Protein AF-A0A416D4P0-F1 (afdb_monomer_lite)

Structure (mmCIF, N/CA/C/O backbone):
data_AF-A0A416D4P0-F1
#
_entry.id   AF-A0A416D4P0-F1
#
loop_
_atom_site.group_PDB
_atom_site.id
_atom_site.type_symbol
_atom_site.label_atom_id
_atom_site.label_alt_id
_atom_site.label_comp_id
_atom_site.label_asym_id
_atom_site.label_entity_id
_atom_site.label_seq_id
_atom_site.pdbx_PDB_ins_code
_atom_site.Cartn_x
_atom_site.Cartn_y
_atom_site.Cartn_z
_atom_site.occupancy
_atom_site.B_iso_or_equiv
_atom_site.auth_seq_id
_atom_site.auth_comp_id
_atom_site.auth_asym_id
_atom_site.auth_atom_id
_atom_site.pdbx_PDB_model_num
ATOM 1 N N . MET A 1 1 ? -14.500 21.303 23.345 1.00 60.44 1 MET A N 1
ATOM 2 C CA . MET A 1 1 ? -14.881 19.980 22.808 1.00 60.44 1 MET A CA 1
ATOM 3 C C . MET A 1 1 ? -15.653 19.268 23.904 1.00 60.44 1 MET A C 1
ATOM 5 O O . MET A 1 1 ? -15.184 19.285 25.032 1.00 60.44 1 MET A O 1
ATOM 9 N N . TYR A 1 2 ? -16.861 18.778 23.630 1.00 71.19 2 TYR A N 1
ATOM 10 C CA . TYR A 1 2 ? -17.649 18.052 24.631 1.00 71.19 2 TYR A CA 1
ATOM 11 C C . TYR A 1 2 ? -17.055 16.644 24.774 1.00 71.19 2 TYR A C 1
ATOM 13 O O . TYR A 1 2 ? -17.067 15.887 23.807 1.00 71.19 2 TYR A O 1
ATOM 21 N N . SER A 1 3 ? -16.481 16.339 25.937 1.00 77.19 3 SER A N 1
ATOM 22 C CA . SER A 1 3 ? -15.936 15.025 26.300 1.00 77.19 3 SER A CA 1
ATOM 23 C C . SER A 1 3 ? -16.435 14.669 27.693 1.00 77.19 3 SER A C 1
ATOM 25 O O . SER A 1 3 ? -16.667 15.554 28.518 1.00 77.19 3 SER A O 1
ATOM 27 N N . THR A 1 4 ? -16.638 13.384 27.938 1.00 85.75 4 THR A N 1
ATOM 28 C CA . THR A 1 4 ? -17.064 12.841 29.230 1.00 85.75 4 THR A CA 1
ATOM 29 C C . THR A 1 4 ? -16.126 11.698 29.596 1.00 85.75 4 THR A C 1
ATOM 31 O O . THR A 1 4 ? -15.565 11.060 28.705 1.00 85.75 4 THR A O 1
ATOM 34 N N . GLU A 1 5 ? -15.981 11.397 30.887 1.00 87.12 5 GLU A N 1
ATOM 35 C CA . GLU A 1 5 ? -15.110 10.301 31.341 1.00 87.12 5 GLU A CA 1
ATOM 36 C C . GLU A 1 5 ? -15.488 8.959 30.697 1.00 87.12 5 GLU A C 1
ATOM 38 O O . GLU A 1 5 ? -14.621 8.169 30.329 1.00 87.12 5 GLU A O 1
ATOM 43 N N . LEU A 1 6 ? -16.787 8.716 30.490 1.00 87.69 6 LEU A N 1
ATOM 44 C CA . LEU A 1 6 ? -17.272 7.471 29.899 1.00 87.69 6 LEU A CA 1
ATOM 45 C C . LEU A 1 6 ? -16.900 7.343 28.411 1.00 87.69 6 LEU A C 1
ATOM 47 O O . LEU A 1 6 ? -16.600 6.244 27.944 1.00 87.69 6 LEU A O 1
ATOM 51 N N . MET A 1 7 ? -16.880 8.457 27.670 1.00 88.62 7 MET A N 1
ATOM 52 C CA . MET A 1 7 ? -16.414 8.482 26.280 1.00 88.62 7 MET A CA 1
ATOM 53 C C . MET A 1 7 ? -14.943 8.083 26.182 1.00 88.62 7 MET A C 1
ATOM 55 O O . MET A 1 7 ? -14.600 7.268 25.333 1.00 88.62 7 MET A O 1
ATOM 59 N N . GLU A 1 8 ? -14.095 8.627 27.054 1.00 87.31 8 GLU A N 1
ATOM 60 C CA . GLU A 1 8 ? -12.650 8.367 27.048 1.00 87.31 8 GLU A CA 1
ATOM 61 C C . GLU A 1 8 ? -12.318 6.926 27.455 1.00 87.31 8 GLU A C 1
ATOM 63 O O . GLU A 1 8 ? -11.357 6.348 26.955 1.00 87.31 8 GLU A O 1
ATOM 68 N N . GLN A 1 9 ? -13.143 6.318 28.310 1.00 89.88 9 GLN A N 1
ATOM 69 C CA . GLN A 1 9 ? -12.974 4.925 28.725 1.00 89.88 9 GLN A CA 1
ATOM 70 C C . GLN A 1 9 ? -13.421 3.910 27.662 1.00 89.88 9 GLN A C 1
ATOM 72 O O . GLN A 1 9 ? -12.803 2.854 27.536 1.00 89.88 9 GLN A O 1
ATOM 77 N N . ILE A 1 10 ? -14.505 4.187 26.925 1.00 91.69 10 ILE A N 1
ATOM 78 C CA . ILE A 1 10 ? -15.120 3.212 26.004 1.00 91.69 10 ILE A CA 1
ATOM 79 C C . ILE A 1 10 ? -14.627 3.385 24.560 1.00 91.69 10 ILE A C 1
ATOM 81 O O . ILE A 1 10 ? -14.439 2.392 23.855 1.00 91.69 10 ILE A O 1
ATOM 85 N N . LEU A 1 11 ? -14.435 4.624 24.096 1.00 89.69 11 LEU A N 1
ATOM 86 C CA . LEU A 1 11 ? -14.109 4.908 22.697 1.00 89.69 11 LEU A CA 1
ATOM 87 C C . LEU A 1 11 ? -12.600 4.836 22.449 1.00 89.69 11 LEU A C 1
ATOM 89 O O . LEU A 1 11 ? -11.890 5.841 22.504 1.00 89.69 11 LEU A O 1
ATOM 93 N N . THR A 1 12 ? -12.111 3.645 22.122 1.00 91.50 12 THR A N 1
ATOM 94 C CA . THR A 1 12 ? -10.706 3.416 21.752 1.00 91.50 12 THR A CA 1
ATOM 95 C C . THR A 1 12 ? -10.464 3.462 20.242 1.00 91.50 12 THR A C 1
ATOM 97 O O . THR A 1 12 ? -9.338 3.698 19.817 1.00 91.50 12 THR A O 1
ATOM 100 N N . SER A 1 13 ? -11.506 3.262 19.427 1.00 91.12 13 SER A N 1
ATOM 101 C CA . SER A 1 13 ? -11.433 3.342 17.962 1.00 91.12 13 SER A CA 1
ATOM 102 C C . SER A 1 13 ? -11.350 4.795 17.480 1.00 91.12 13 SER A C 1
ATOM 104 O O . SER A 1 13 ? -12.109 5.649 17.947 1.00 91.12 13 SER A O 1
ATOM 106 N N . GLU A 1 14 ? -10.500 5.069 16.482 1.00 90.75 14 GLU A N 1
ATOM 107 C CA . GLU A 1 14 ? -10.399 6.398 15.861 1.00 90.75 14 GLU A CA 1
ATOM 108 C C . GLU A 1 14 ? -11.735 6.816 15.240 1.00 90.75 14 GLU A C 1
ATOM 110 O O . GLU A 1 14 ? -12.217 7.932 15.454 1.00 90.75 14 GLU A O 1
ATOM 115 N N . ILE A 1 15 ? -12.367 5.919 14.479 1.00 90.12 15 ILE A N 1
ATOM 116 C CA . ILE A 1 15 ? -13.670 6.196 13.872 1.00 90.12 15 ILE A CA 1
ATOM 117 C C . ILE A 1 15 ? -14.763 6.275 14.941 1.00 90.12 15 ILE A C 1
ATOM 119 O O . ILE A 1 15 ? -15.638 7.134 14.831 1.00 90.12 15 ILE A O 1
ATOM 123 N N . GLY A 1 16 ? -14.699 5.475 16.009 1.00 90.12 16 GLY A N 1
ATOM 124 C CA . GLY A 1 16 ? -15.610 5.592 17.156 1.00 90.12 16 GLY A CA 1
ATOM 125 C C . GLY A 1 16 ? -15.583 6.994 17.782 1.00 90.12 16 GLY A C 1
ATOM 126 O O . GLY A 1 16 ? -16.629 7.613 17.999 1.00 90.12 16 GLY A O 1
ATOM 127 N N . GLN A 1 17 ? -14.383 7.549 17.970 1.00 90.88 17 GLN A N 1
ATOM 128 C CA . GLN A 1 17 ? -14.177 8.919 18.450 1.00 90.88 17 GLN A CA 1
ATOM 129 C C . GLN A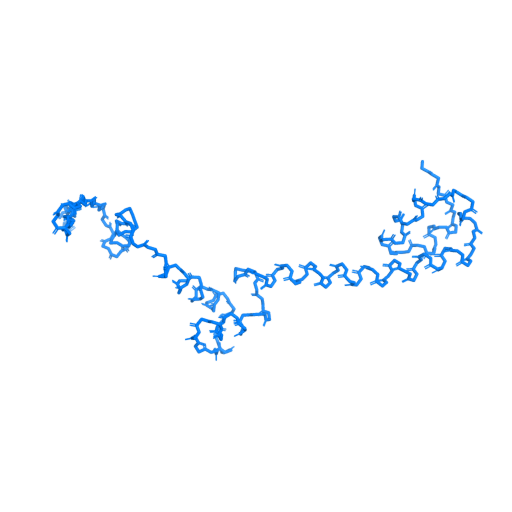 1 17 ? -14.642 9.989 17.448 1.00 90.88 17 GLN A C 1
ATOM 131 O O . GLN A 1 17 ? -15.081 11.068 17.849 1.00 90.88 17 GLN A O 1
ATOM 136 N N . GLN A 1 18 ? -14.592 9.719 16.143 1.00 90.50 18 GLN A N 1
ATOM 137 C CA . GLN A 1 18 ? -15.147 10.624 15.130 1.00 90.50 18 GLN A CA 1
ATOM 138 C C . GLN A 1 18 ? -16.679 10.579 15.083 1.00 90.50 18 GLN A C 1
ATOM 140 O O . GLN A 1 18 ? -17.317 11.611 14.870 1.00 90.50 18 GLN A O 1
ATOM 145 N N . ILE A 1 19 ? -17.285 9.405 15.290 1.00 89.75 19 ILE A N 1
ATOM 146 C CA . ILE A 1 19 ? -18.743 9.235 15.305 1.00 89.75 19 ILE A CA 1
ATOM 147 C C . ILE A 1 19 ? -19.353 10.056 16.442 1.00 89.75 19 ILE A C 1
ATOM 149 O O . ILE A 1 19 ? -20.300 10.807 16.202 1.00 89.75 19 ILE A O 1
ATOM 153 N N . ILE A 1 20 ? -18.787 9.985 17.654 1.00 89.25 20 ILE A N 1
ATOM 154 C CA . ILE A 1 20 ? -19.334 10.708 18.813 1.00 89.25 20 ILE A CA 1
ATOM 155 C C . ILE A 1 20 ? -19.305 12.237 18.631 1.00 89.25 20 ILE A C 1
ATOM 157 O O . ILE A 1 20 ? -20.194 12.929 19.116 1.00 89.25 20 ILE A O 1
ATOM 161 N N . GLN A 1 21 ? -18.345 12.768 17.866 1.00 87.75 21 GLN A N 1
ATOM 162 C CA . GLN A 1 21 ? -18.259 14.201 17.545 1.00 87.75 21 GLN A CA 1
ATOM 163 C C . GLN A 1 21 ? -19.330 14.666 16.548 1.00 87.75 21 GLN A C 1
ATOM 165 O O . GLN A 1 21 ? -19.597 15.861 16.442 1.00 87.75 21 GLN A O 1
ATOM 170 N N . ARG A 1 22 ? -19.922 13.738 15.787 1.00 88.00 22 ARG A N 1
ATOM 171 C CA . ARG A 1 22 ? -20.928 14.029 14.753 1.00 88.00 22 ARG A CA 1
ATOM 172 C C . ARG A 1 22 ? -22.363 13.836 15.233 1.00 88.00 22 ARG A C 1
ATOM 174 O O . ARG A 1 22 ? -23.289 14.280 14.559 1.00 88.00 22 ARG A O 1
ATOM 181 N N . VAL A 1 23 ? -22.562 13.169 16.367 1.00 87.00 23 VAL A N 1
ATOM 182 C CA . VAL A 1 23 ? -23.886 12.955 16.964 1.00 87.00 23 VAL A CA 1
ATOM 183 C C . VAL A 1 23 ? -24.173 13.992 18.047 1.00 87.00 23 VAL A C 1
ATOM 185 O O . VAL A 1 23 ? -23.281 14.655 18.566 1.00 87.00 23 VAL A O 1
ATOM 188 N N . THR A 1 24 ? -25.446 14.146 18.411 1.00 85.56 24 THR A N 1
ATOM 189 C CA . THR A 1 24 ? -25.852 15.066 19.480 1.00 85.56 24 THR A CA 1
ATOM 190 C C . THR A 1 24 ? -25.202 14.687 20.815 1.00 85.56 24 THR A C 1
ATOM 192 O O . THR A 1 24 ? -25.251 13.526 21.219 1.00 85.56 24 THR A O 1
ATOM 195 N N . ASN A 1 25 ? -24.717 15.679 21.565 1.00 83.75 25 ASN A N 1
ATOM 196 C CA . ASN A 1 25 ? -23.987 15.514 22.834 1.00 83.75 25 ASN A CA 1
ATOM 197 C C . ASN A 1 25 ? -24.712 14.704 23.936 1.00 83.75 25 ASN A C 1
ATOM 199 O O . ASN A 1 25 ? -24.101 14.338 24.9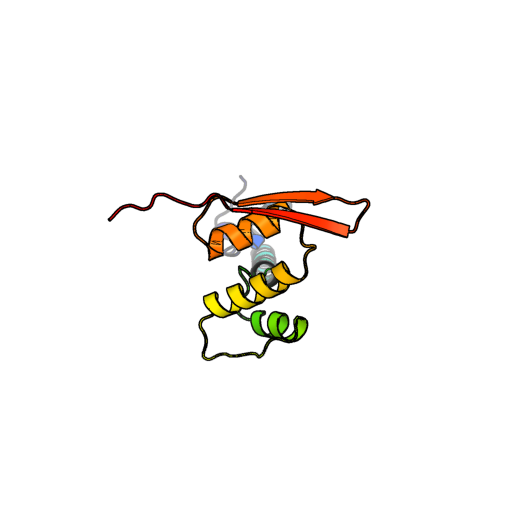32 1.00 83.75 25 ASN A O 1
ATOM 203 N N . LYS A 1 26 ? -25.997 14.357 23.778 1.00 85.31 26 LYS A N 1
ATOM 204 C CA . LYS A 1 26 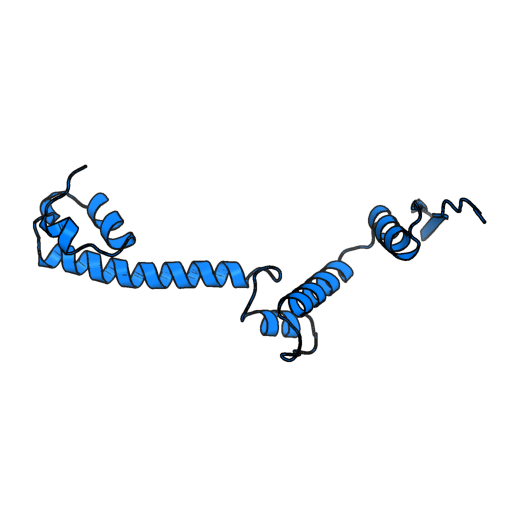? -26.756 13.534 24.739 1.00 85.31 26 LYS A CA 1
ATOM 205 C C . LYS A 1 26 ? -26.198 12.116 24.940 1.00 85.31 26 LYS A C 1
ATOM 207 O O . LYS A 1 26 ? -26.537 11.468 25.924 1.00 85.31 26 LYS A O 1
ATOM 212 N N . TYR A 1 27 ? -25.381 11.621 24.010 1.00 84.62 27 TYR A N 1
ATOM 213 C CA . TYR A 1 27 ? -24.836 10.262 24.064 1.00 84.62 27 TYR A CA 1
ATOM 214 C C . TYR A 1 27 ? -23.543 10.137 24.880 1.00 84.62 27 TYR A C 1
ATOM 216 O O . TYR A 1 27 ? -23.107 9.012 25.103 1.00 84.62 27 TYR A O 1
ATOM 224 N N . GLY A 1 28 ? -22.964 11.241 25.373 1.00 84.38 28 GLY A N 1
ATOM 225 C CA . GLY A 1 28 ? -21.697 11.204 26.116 1.00 84.38 28 GLY A CA 1
ATOM 226 C C . GLY A 1 28 ? -21.735 10.332 27.373 1.00 84.38 28 GLY A C 1
ATOM 227 O O . GLY A 1 28 ? -20.781 9.634 27.663 1.00 84.38 28 GLY A O 1
ATOM 228 N N . ASN A 1 29 ? -22.877 10.261 28.059 1.00 87.19 29 ASN A N 1
ATOM 229 C CA . ASN A 1 29 ? -23.045 9.406 29.243 1.00 87.19 29 ASN A CA 1
ATOM 230 C C . ASN A 1 29 ? -23.842 8.119 28.958 1.00 87.19 29 ASN A C 1
ATOM 232 O O . ASN A 1 29 ? -24.277 7.435 29.882 1.00 87.19 29 ASN A O 1
ATOM 236 N N . SER A 1 30 ? -24.091 7.784 27.687 1.00 90.56 30 SER A N 1
ATOM 237 C CA . SER A 1 30 ? -24.861 6.591 27.325 1.00 90.56 30 SER A CA 1
ATOM 238 C C . SER A 1 30 ? -23.941 5.385 27.167 1.00 90.56 30 SER A C 1
ATOM 240 O O . SER A 1 30 ? -23.336 5.209 26.116 1.00 90.56 30 SER A O 1
ATOM 242 N N . TYR A 1 31 ? -23.891 4.513 28.176 1.00 90.81 31 TYR A N 1
ATOM 243 C CA . TYR A 1 31 ? -23.074 3.293 28.134 1.00 90.81 31 TYR A CA 1
ATOM 244 C C . TYR A 1 31 ? -23.319 2.457 26.866 1.00 90.81 31 TYR A C 1
ATOM 246 O O . TYR A 1 31 ? -22.389 2.155 26.124 1.00 90.81 31 TYR A O 1
ATOM 254 N N . VAL A 1 32 ? -24.587 2.144 26.571 1.00 92.38 32 VAL A N 1
ATOM 255 C CA . VAL A 1 32 ? -24.962 1.337 25.396 1.00 92.38 32 VAL A CA 1
ATOM 256 C C . VAL A 1 32 ? -24.659 2.071 24.088 1.00 92.38 32 VAL A C 1
ATOM 258 O O . VAL A 1 32 ? -24.165 1.460 23.145 1.00 92.38 32 VAL A O 1
ATOM 261 N N . GLY A 1 33 ? -24.925 3.381 24.024 1.00 90.50 33 GLY A N 1
ATOM 262 C CA . GLY A 1 33 ? -24.665 4.179 22.825 1.00 90.50 33 GLY A CA 1
ATOM 263 C C . GLY A 1 33 ? -23.177 4.256 22.488 1.00 90.50 33 GLY A C 1
ATOM 264 O O . GLY A 1 33 ? -22.799 4.055 21.338 1.00 90.50 33 GLY A O 1
ATOM 265 N N . LEU A 1 34 ? -22.329 4.478 23.494 1.00 92.06 34 LEU A N 1
ATOM 266 C CA . LEU A 1 34 ? -20.879 4.522 23.318 1.00 92.06 34 LEU A CA 1
ATOM 267 C C . LEU A 1 34 ? -20.309 3.171 22.888 1.00 92.06 34 LEU A C 1
ATOM 269 O O . LEU A 1 34 ? -19.498 3.133 21.968 1.00 92.06 34 LEU A O 1
ATOM 273 N N . TRP A 1 35 ? -20.771 2.064 23.479 1.00 94.25 35 TRP A N 1
ATOM 274 C CA . TRP A 1 35 ? -20.360 0.727 23.040 1.00 94.25 35 TRP A CA 1
ATOM 275 C C . TRP A 1 35 ? -20.785 0.427 21.604 1.00 94.25 35 TRP A C 1
ATOM 277 O O . TRP A 1 35 ? -20.007 -0.145 20.843 1.00 94.25 35 TRP A O 1
ATOM 287 N N . LEU A 1 36 ? -21.983 0.858 21.200 1.00 93.31 36 LEU A N 1
ATOM 288 C CA . LEU A 1 36 ? -22.425 0.718 19.815 1.00 93.31 36 LEU A CA 1
ATOM 289 C C . LEU A 1 36 ? -21.510 1.496 18.857 1.00 93.31 36 LEU A C 1
ATOM 291 O O . LEU A 1 36 ? -21.085 0.953 17.839 1.00 93.31 36 LEU A O 1
ATOM 295 N N . PHE A 1 37 ? -21.162 2.742 19.191 1.00 92.94 37 PHE A N 1
ATOM 296 C CA . PHE A 1 37 ? -20.233 3.540 18.384 1.00 92.94 37 PHE A CA 1
ATOM 297 C C . PHE A 1 37 ? -18.825 2.950 18.352 1.00 92.94 37 PHE A C 1
ATOM 299 O O . PHE A 1 37 ? -18.187 2.987 17.304 1.00 92.94 37 PHE A O 1
ATOM 306 N N . GLN A 1 38 ? -18.366 2.366 19.458 1.00 93.50 38 GLN A N 1
ATOM 307 C CA . GLN A 1 38 ? -17.081 1.685 19.528 1.00 93.50 38 GLN A CA 1
ATOM 308 C C . GLN A 1 38 ? -17.032 0.473 18.593 1.00 93.50 38 GLN A C 1
ATOM 310 O O . GLN A 1 38 ? -16.103 0.360 17.802 1.00 93.50 38 GLN A O 1
ATOM 315 N N . VAL A 1 39 ? -18.036 -0.409 18.636 1.00 94.56 39 VAL A N 1
ATOM 316 C CA . VAL A 1 39 ? -18.075 -1.612 17.784 1.00 94.56 39 VAL A CA 1
ATOM 317 C C . VAL A 1 39 ? -18.144 -1.236 16.302 1.00 94.56 39 VAL A C 1
ATOM 319 O O . VAL A 1 39 ? -17.407 -1.790 15.488 1.00 94.56 39 VAL A O 1
ATOM 322 N N . ILE A 1 40 ? -18.978 -0.249 15.952 1.00 93.00 40 ILE A N 1
ATOM 323 C CA . ILE A 1 40 ? -19.041 0.278 14.581 1.00 93.00 40 ILE A CA 1
ATOM 324 C C . ILE A 1 40 ? -17.684 0.866 14.179 1.00 93.00 40 ILE A C 1
ATOM 326 O O . ILE A 1 40 ? -17.190 0.582 13.088 1.00 93.00 40 ILE A O 1
ATOM 330 N N . GLY A 1 41 ? -17.068 1.653 15.064 1.00 93.44 41 GLY A N 1
ATOM 331 C CA . GLY A 1 41 ? -15.756 2.252 14.854 1.00 93.44 41 GLY A CA 1
ATOM 332 C C . GLY A 1 41 ? -14.682 1.211 14.561 1.00 93.44 41 GLY A C 1
ATOM 333 O O . GLY A 1 41 ? -14.020 1.312 13.536 1.00 93.44 41 GLY A O 1
ATOM 334 N N . MET A 1 42 ? -14.583 0.167 15.388 1.00 94.00 42 MET A N 1
ATOM 335 C CA . MET A 1 42 ? -13.626 -0.928 15.201 1.00 94.00 42 MET A CA 1
ATOM 336 C C . MET A 1 42 ? -13.803 -1.614 13.845 1.00 94.00 42 MET A C 1
ATOM 338 O O . MET A 1 42 ? -12.836 -1.762 13.103 1.00 94.00 42 MET A O 1
ATOM 342 N N . SER A 1 43 ? -15.043 -1.965 13.482 1.00 93.75 43 SER A N 1
ATOM 343 C CA . SER A 1 43 ? -15.313 -2.594 12.182 1.00 93.75 43 SER A CA 1
ATOM 344 C C . SER A 1 43 ? -14.912 -1.694 11.008 1.00 93.75 43 SER A C 1
ATOM 346 O O . SER A 1 43 ? -14.358 -2.155 10.012 1.00 93.75 43 SER A O 1
ATOM 348 N N . ASN A 1 44 ? -15.127 -0.383 11.136 1.00 92.62 44 ASN A N 1
ATOM 349 C CA . ASN A 1 44 ? -14.773 0.572 10.096 1.00 92.62 44 ASN A CA 1
ATOM 350 C C . ASN A 1 44 ? -13.268 0.864 10.052 1.00 92.62 44 ASN A C 1
ATOM 352 O O . ASN A 1 44 ? -12.752 1.138 8.970 1.00 92.62 44 ASN A O 1
ATOM 356 N N . ASP A 1 45 ? -12.563 0.811 11.183 1.00 93.38 45 ASP A N 1
ATOM 357 C CA . ASP A 1 45 ? -11.107 0.968 11.240 1.00 93.38 45 ASP A CA 1
ATOM 358 C C . ASP A 1 45 ? -10.421 -0.186 10.496 1.00 93.38 45 ASP A C 1
ATOM 360 O O . ASP A 1 45 ? -9.499 0.041 9.709 1.00 93.38 45 ASP A O 1
ATOM 364 N N . GLU A 1 46 ? -10.925 -1.413 10.659 1.00 94.00 46 GLU A N 1
ATOM 365 C CA . GLU A 1 46 ? -10.467 -2.581 9.900 1.00 94.00 46 GLU A CA 1
ATOM 366 C C . GLU A 1 46 ? -10.706 -2.408 8.396 1.00 94.00 46 GLU A C 1
ATOM 368 O O . GLU A 1 46 ? -9.788 -2.587 7.592 1.00 94.00 46 GLU A O 1
ATOM 373 N N . VAL A 1 47 ? -11.912 -1.985 8.001 1.00 94.50 47 VAL A N 1
ATOM 374 C CA . VAL A 1 47 ? -12.236 -1.709 6.592 1.00 94.50 47 VAL A CA 1
ATOM 375 C C . VAL A 1 47 ? -11.343 -0.602 6.028 1.00 94.50 47 VAL A C 1
ATOM 377 O O . VAL A 1 47 ? -10.829 -0.734 4.918 1.00 94.50 47 VAL A O 1
ATOM 380 N N . LYS A 1 48 ? -11.111 0.477 6.782 1.00 93.44 48 LYS A N 1
ATOM 381 C CA . LYS A 1 48 ? -10.218 1.575 6.388 1.00 93.44 48 LYS A CA 1
ATOM 382 C C . LYS A 1 48 ? -8.795 1.065 6.164 1.00 93.44 48 LYS A C 1
ATOM 384 O O . LYS A 1 48 ? -8.214 1.358 5.122 1.00 93.44 48 LYS A O 1
ATOM 389 N N . SER A 1 49 ? -8.272 0.254 7.086 1.00 93.12 49 SER A N 1
ATOM 390 C CA . SER A 1 49 ? -6.957 -0.383 6.959 1.00 93.12 49 SER A CA 1
ATOM 391 C C . SER A 1 49 ? -6.866 -1.253 5.702 1.00 93.12 49 SER A C 1
ATOM 393 O O . SER A 1 49 ? -5.922 -1.128 4.921 1.00 93.12 49 SER A O 1
ATOM 395 N N . MET A 1 50 ? -7.893 -2.067 5.439 1.00 92.38 50 MET A N 1
ATOM 396 C CA . MET A 1 50 ? -7.960 -2.917 4.250 1.00 92.38 50 MET A CA 1
ATOM 397 C C . MET A 1 50 ? -7.997 -2.098 2.952 1.00 92.38 50 MET A C 1
ATOM 399 O O . MET A 1 50 ? -7.302 -2.422 1.989 1.00 92.38 50 MET A O 1
ATOM 403 N N . VAL A 1 51 ? -8.779 -1.018 2.918 1.00 94.00 51 VAL A N 1
ATOM 404 C CA . VAL A 1 51 ? -8.856 -0.109 1.765 1.00 94.00 51 VAL A CA 1
ATOM 405 C C . VAL A 1 51 ? -7.518 0.587 1.525 1.00 94.00 51 VAL A C 1
ATOM 407 O O . VAL A 1 51 ? -7.089 0.721 0.377 1.00 94.00 51 VAL A O 1
ATOM 410 N N . ASP A 1 52 ? -6.844 1.031 2.582 1.00 93.00 52 ASP A N 1
ATOM 411 C CA . ASP A 1 52 ? -5.550 1.696 2.461 1.00 93.00 52 ASP A CA 1
ATOM 412 C C . ASP A 1 52 ? -4.433 0.728 2.054 1.00 93.00 52 ASP A C 1
ATOM 414 O O . ASP A 1 52 ? -3.570 1.114 1.260 1.00 93.00 52 ASP A O 1
ATOM 418 N N . ASP A 1 53 ? -4.468 -0.533 2.498 1.00 93.38 53 ASP A N 1
ATOM 419 C CA . ASP A 1 53 ? -3.595 -1.569 1.940 1.00 93.38 53 ASP A CA 1
ATOM 420 C C . ASP A 1 53 ? -3.900 -1.787 0.456 1.00 93.38 53 ASP A C 1
ATOM 422 O O . ASP A 1 53 ? -3.001 -1.681 -0.374 1.00 93.38 53 ASP A O 1
ATOM 426 N N . PHE A 1 54 ? -5.170 -1.965 0.082 1.00 93.50 54 PHE A N 1
ATOM 427 C CA . PHE A 1 54 ? -5.569 -2.175 -1.311 1.00 93.50 54 PHE A CA 1
ATOM 428 C C . PHE A 1 54 ? -5.080 -1.059 -2.250 1.00 93.50 54 PHE A C 1
ATOM 430 O O . PHE A 1 54 ? -4.590 -1.333 -3.347 1.00 93.50 54 PHE A O 1
ATOM 437 N N . LYS A 1 55 ? -5.119 0.207 -1.810 1.00 91.69 55 LYS A N 1
ATOM 438 C CA . LYS A 1 55 ? -4.544 1.332 -2.570 1.00 91.69 55 LYS A CA 1
ATOM 439 C C . LYS A 1 55 ? -3.044 1.160 -2.822 1.00 91.69 55 LYS A C 1
ATOM 441 O O . LYS A 1 55 ? -2.586 1.449 -3.926 1.00 91.69 55 LYS A O 1
ATOM 446 N N . LYS A 1 56 ? -2.278 0.663 -1.845 1.00 92.19 56 LYS A N 1
ATOM 447 C CA . LYS A 1 56 ? -0.844 0.361 -2.024 1.00 92.19 56 LYS A CA 1
ATOM 448 C C . LYS A 1 56 ? -0.633 -0.771 -3.027 1.00 92.19 56 LYS A C 1
ATOM 450 O O . LYS A 1 56 ? 0.355 -0.771 -3.754 1.00 92.19 56 LYS A O 1
ATOM 455 N N . GLN A 1 57 ? -1.573 -1.700 -3.131 1.00 92.50 57 GLN A N 1
ATOM 456 C CA . GLN A 1 57 ? -1.497 -2.812 -4.078 1.00 92.50 57 GLN A CA 1
ATOM 457 C C . GLN A 1 57 ? -1.828 -2.425 -5.528 1.00 92.50 57 GLN A C 1
ATOM 459 O O . GLN A 1 57 ? -1.472 -3.153 -6.460 1.00 92.50 57 GLN A O 1
ATOM 464 N N . ALA A 1 58 ? -2.479 -1.277 -5.737 1.00 89.38 58 ALA A N 1
ATOM 465 C CA . ALA A 1 58 ? -2.857 -0.779 -7.058 1.00 89.38 58 ALA A CA 1
ATOM 466 C C . ALA A 1 58 ? -1.676 -0.230 -7.880 1.00 89.38 58 ALA A C 1
ATOM 468 O O . ALA A 1 58 ? -1.805 -0.045 -9.090 1.00 89.38 58 ALA A O 1
ATOM 469 N N . LEU A 1 59 ? -0.527 0.042 -7.256 1.00 89.38 59 LEU A N 1
ATOM 470 C CA . LEU A 1 59 ? 0.676 0.520 -7.936 1.00 89.38 59 LEU A CA 1
ATOM 471 C C . LEU A 1 59 ? 1.788 -0.531 -7.843 1.00 89.38 59 LEU A C 1
ATOM 473 O O . LEU A 1 59 ? 2.095 -0.972 -6.736 1.00 89.38 59 LEU A O 1
ATOM 477 N N . PRO A 1 60 ? 2.458 -0.893 -8.956 1.00 87.50 60 PRO A N 1
ATOM 478 C CA . PRO A 1 60 ? 3.565 -1.847 -8.923 1.00 87.50 60 PRO A CA 1
ATOM 479 C C . PRO A 1 60 ? 4.687 -1.440 -7.965 1.00 87.50 60 PRO A C 1
ATOM 481 O O . PRO A 1 60 ? 5.319 -2.304 -7.385 1.00 87.50 60 PRO A O 1
ATOM 484 N N . GLN A 1 61 ? 4.923 -0.139 -7.767 1.00 88.50 61 GLN A N 1
ATOM 485 C CA . GLN A 1 61 ? 5.977 0.381 -6.888 1.00 88.50 61 GLN A CA 1
ATOM 486 C C . GLN A 1 61 ? 5.756 0.027 -5.411 1.00 88.50 61 GLN A C 1
ATOM 488 O O . GLN A 1 61 ? 6.716 -0.123 -4.665 1.00 88.50 61 GLN A O 1
ATOM 493 N N . THR A 1 62 ? 4.499 -0.081 -4.985 1.00 90.75 62 THR A N 1
ATOM 494 C CA . THR A 1 62 ? 4.119 -0.295 -3.581 1.00 90.75 62 THR A CA 1
ATOM 495 C C . THR A 1 62 ? 3.465 -1.653 -3.346 1.00 90.75 62 THR A C 1
ATOM 497 O O . THR A 1 62 ? 3.319 -2.066 -2.198 1.00 90.75 62 THR A O 1
ATOM 500 N N . ALA A 1 63 ? 3.112 -2.365 -4.417 1.00 90.50 63 ALA A N 1
ATOM 501 C CA . ALA A 1 63 ? 2.507 -3.686 -4.374 1.00 90.50 63 ALA A CA 1
ATOM 502 C C . ALA A 1 63 ? 3.417 -4.703 -3.679 1.00 90.50 63 ALA A C 1
ATOM 504 O O . ALA A 1 63 ? 4.617 -4.771 -3.948 1.00 90.50 63 ALA A O 1
ATOM 505 N N . THR A 1 64 ? 2.834 -5.509 -2.801 1.00 89.50 64 THR A N 1
ATOM 506 C CA . THR A 1 64 ? 3.512 -6.589 -2.079 1.00 89.50 64 THR A CA 1
ATOM 507 C C . THR A 1 64 ? 2.901 -7.917 -2.494 1.00 89.50 64 THR A C 1
ATOM 509 O O . THR A 1 64 ? 3.531 -8.682 -3.219 1.00 89.50 64 THR A O 1
ATOM 512 N N . TRP A 1 65 ? 1.649 -8.169 -2.109 1.00 90.38 65 TRP A N 1
ATOM 513 C CA . TRP A 1 65 ? 0.968 -9.421 -2.432 1.00 90.38 65 TRP A CA 1
ATOM 514 C C . TRP A 1 65 ? 0.318 -9.395 -3.820 1.00 90.38 65 TRP A C 1
ATOM 516 O O . TRP A 1 65 ? 0.199 -10.439 -4.453 1.00 90.38 65 TRP A O 1
ATOM 526 N N . SER A 1 66 ? -0.044 -8.220 -4.351 1.00 92.12 66 SER A N 1
ATOM 527 C CA . SER A 1 66 ? -0.638 -8.114 -5.694 1.00 92.12 66 SER A CA 1
ATOM 528 C C . SER A 1 66 ? 0.381 -8.213 -6.835 1.00 92.12 66 SER A C 1
ATOM 530 O O . SER A 1 66 ? -0.005 -8.167 -8.004 1.00 92.12 66 SER A O 1
ATOM 532 N N . LEU A 1 67 ? 1.681 -8.359 -6.541 1.00 91.00 67 LEU A N 1
ATOM 533 C CA . LEU A 1 67 ? 2.724 -8.443 -7.570 1.00 91.00 67 LEU A CA 1
ATOM 534 C C . LEU A 1 67 ? 2.551 -9.645 -8.498 1.00 91.00 67 LEU A C 1
ATOM 536 O O . LEU A 1 67 ? 2.764 -9.509 -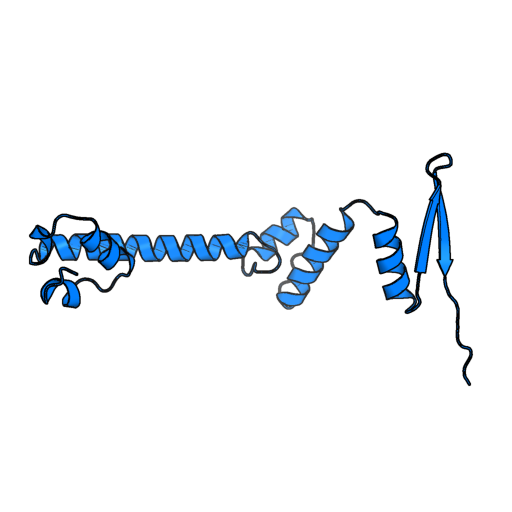9.698 1.00 91.00 67 LEU A O 1
ATOM 540 N N . SER A 1 68 ? 2.111 -10.788 -7.974 1.00 89.62 68 SER A N 1
ATOM 541 C CA . SER A 1 68 ? 1.810 -11.975 -8.783 1.00 89.62 68 SER A CA 1
ATOM 542 C C . SER A 1 68 ? 0.698 -11.705 -9.802 1.00 89.62 68 SER A C 1
ATOM 544 O O . SER A 1 68 ? 0.807 -12.098 -10.963 1.00 89.62 68 SER A O 1
ATOM 546 N N . LEU A 1 69 ? -0.338 -10.957 -9.404 1.00 90.69 69 LEU A N 1
ATOM 547 C CA . LEU A 1 69 ? -1.422 -10.532 -10.294 1.00 90.69 69 LEU A CA 1
ATOM 548 C C . LEU A 1 69 ? -0.907 -9.573 -11.376 1.00 90.69 69 LEU A C 1
ATOM 550 O O . LEU A 1 69 ? -1.280 -9.693 -12.544 1.00 90.69 69 LEU A O 1
ATOM 554 N N . TRP A 1 70 ? -0.013 -8.648 -11.014 1.00 91.12 70 TRP A N 1
ATOM 555 C CA . TRP A 1 70 ? 0.647 -7.765 -11.977 1.00 91.12 70 TRP A CA 1
ATOM 556 C C . TRP A 1 70 ? 1.486 -8.543 -12.990 1.00 91.12 70 TRP A C 1
ATOM 558 O O . TRP A 1 70 ? 1.372 -8.301 -14.193 1.00 91.12 70 TRP A O 1
ATOM 568 N N . GLU A 1 71 ? 2.298 -9.490 -12.529 1.00 90.38 71 GLU A N 1
ATOM 569 C CA . GLU A 1 71 ? 3.121 -10.345 -13.385 1.00 90.38 71 GLU A CA 1
ATOM 570 C C . GLU A 1 71 ? 2.254 -11.156 -14.345 1.00 90.38 71 GLU A C 1
ATOM 572 O O . GLU A 1 71 ? 2.498 -11.125 -15.552 1.00 90.38 71 GLU A O 1
ATOM 577 N N . GLN A 1 72 ? 1.181 -11.771 -13.844 1.00 89.50 72 GLN A N 1
ATOM 578 C CA . GLN A 1 72 ? 0.214 -12.495 -14.665 1.00 89.50 72 GLN A CA 1
ATOM 579 C C . GLN A 1 72 ? -0.435 -11.583 -15.715 1.00 89.50 72 GLN A C 1
ATOM 581 O O . GLN A 1 72 ? -0.462 -11.934 -16.895 1.00 89.50 72 GLN A O 1
ATOM 586 N N . SER A 1 73 ? -0.893 -10.388 -15.322 1.00 87.56 73 SER A N 1
ATOM 587 C CA . SER A 1 73 ? -1.522 -9.421 -16.238 1.00 87.56 73 SER A CA 1
ATOM 588 C C . SER A 1 73 ? -0.591 -8.971 -17.370 1.00 87.56 73 SER A C 1
ATOM 590 O O . SER A 1 73 ? -1.044 -8.624 -18.460 1.00 87.56 73 SER A O 1
ATOM 592 N N . MET A 1 74 ? 0.721 -8.999 -17.123 1.00 84.62 74 MET A N 1
ATOM 593 C CA . MET A 1 74 ? 1.753 -8.599 -18.073 1.00 84.62 74 MET A CA 1
ATOM 594 C C . MET A 1 74 ? 2.414 -9.799 -18.762 1.00 84.62 74 MET A C 1
ATOM 596 O O . MET A 1 74 ? 3.335 -9.592 -19.551 1.00 84.62 74 MET A O 1
ATOM 600 N N . GLY A 1 75 ? 2.013 -11.041 -18.470 1.00 84.88 75 GLY A N 1
ATOM 601 C CA . GLY A 1 75 ? 2.662 -12.253 -18.981 1.00 84.88 75 GLY A CA 1
ATOM 602 C C . GLY A 1 75 ? 4.143 -12.350 -18.592 1.00 84.88 75 GLY A C 1
ATOM 603 O O . GLY A 1 75 ? 4.994 -12.603 -19.445 1.00 84.88 75 GLY A O 1
ATOM 604 N N . LEU A 1 76 ? 4.481 -12.011 -17.349 1.00 86.38 76 LEU A N 1
ATOM 605 C CA . LEU A 1 76 ? 5.795 -12.238 -16.744 1.00 86.38 76 LEU A CA 1
ATOM 606 C C . LEU A 1 76 ? 5.763 -13.532 -15.915 1.00 86.38 76 LEU A C 1
ATOM 608 O O . LEU A 1 76 ? 4.731 -13.832 -15.315 1.00 86.38 76 LEU A O 1
ATOM 612 N N . PRO A 1 77 ? 6.867 -14.297 -15.862 1.00 85.50 77 PRO A N 1
ATOM 613 C CA . PRO A 1 77 ? 6.948 -15.450 -14.977 1.00 85.50 77 PRO A CA 1
ATOM 614 C C . PRO A 1 77 ? 6.943 -14.985 -13.517 1.00 85.50 77 PRO A C 1
ATOM 616 O O . PRO A 1 77 ? 7.717 -14.105 -13.138 1.00 85.50 77 PRO A O 1
ATOM 619 N N . ILE A 1 78 ? 6.085 -15.599 -12.704 1.00 83.00 78 ILE A N 1
ATOM 620 C CA . ILE A 1 78 ? 6.042 -15.371 -11.260 1.00 83.00 78 ILE A CA 1
ATOM 621 C C . ILE A 1 78 ? 7.227 -16.119 -10.653 1.00 83.00 78 ILE A C 1
ATOM 623 O O . ILE A 1 78 ? 7.245 -17.349 -10.640 1.00 83.00 78 ILE A O 1
ATOM 627 N N . ASN A 1 79 ? 8.239 -15.384 -10.191 1.00 81.25 79 ASN A N 1
ATOM 628 C CA . ASN A 1 79 ? 9.403 -15.973 -9.539 1.00 81.25 79 ASN A CA 1
ATOM 629 C C . ASN A 1 79 ? 9.527 -15.464 -8.101 1.00 81.25 79 ASN A C 1
ATOM 631 O O . ASN A 1 79 ? 10.072 -14.392 -7.848 1.00 81.25 79 ASN A O 1
ATOM 635 N N . GLU A 1 80 ? 9.032 -16.253 -7.152 1.00 78.88 80 GLU A N 1
ATOM 636 C CA . GLU A 1 80 ? 9.022 -15.901 -5.727 1.00 78.88 80 GLU A CA 1
ATOM 637 C C . GLU A 1 80 ? 10.394 -16.026 -5.053 1.00 78.88 80 GLU A C 1
ATOM 639 O O . GLU A 1 80 ? 10.578 -15.517 -3.953 1.00 78.88 80 GLU A O 1
ATOM 644 N N . SER A 1 81 ? 11.380 -16.637 -5.721 1.00 83.25 81 SER A N 1
ATOM 645 C CA . SER A 1 81 ? 12.764 -16.674 -5.224 1.00 83.25 81 SER A CA 1
ATOM 646 C C . SER A 1 81 ? 13.502 -15.339 -5.386 1.00 83.25 81 SER A C 1
ATOM 648 O O . SER A 1 81 ? 14.574 -15.142 -4.818 1.00 83.25 81 SER A O 1
ATOM 650 N N . VAL A 1 82 ? 12.929 -14.410 -6.156 1.00 83.81 82 VAL A N 1
ATOM 651 C CA . VAL A 1 82 ? 13.485 -13.083 -6.429 1.00 83.81 82 VAL A CA 1
ATOM 652 C C . VAL A 1 82 ? 12.913 -12.065 -5.439 1.00 83.81 82 VAL A C 1
ATOM 654 O O . VAL A 1 82 ? 11.740 -12.128 -5.069 1.00 83.81 82 VAL A O 1
ATOM 657 N N . SER A 1 83 ? 13.731 -11.091 -5.028 1.00 88.56 83 SER A N 1
ATOM 658 C CA . SER A 1 83 ? 13.300 -10.028 -4.115 1.00 88.56 83 SER A CA 1
ATOM 659 C C . SER A 1 83 ? 12.117 -9.228 -4.675 1.00 88.56 83 SER A C 1
ATOM 661 O O . SER A 1 83 ? 11.980 -9.040 -5.888 1.00 88.56 83 SER A O 1
ATOM 663 N N . LEU A 1 84 ? 11.265 -8.712 -3.780 1.00 88.19 84 LEU A N 1
ATOM 664 C CA . LEU A 1 84 ? 10.109 -7.896 -4.168 1.00 88.19 84 LEU A CA 1
ATOM 665 C C . LEU A 1 84 ? 10.536 -6.686 -5.008 1.00 88.19 84 LEU A C 1
ATOM 667 O O . LEU A 1 84 ? 9.942 -6.441 -6.050 1.00 88.19 84 LEU A O 1
ATOM 671 N N . GLU A 1 85 ? 11.602 -5.985 -4.617 1.00 88.56 85 GLU A N 1
ATOM 672 C CA . GLU A 1 85 ? 12.135 -4.829 -5.355 1.00 88.56 85 GLU A CA 1
ATOM 673 C C . GLU A 1 85 ? 12.482 -5.165 -6.809 1.00 88.56 85 GLU A C 1
ATOM 675 O O . GLU A 1 85 ? 12.070 -4.466 -7.735 1.00 88.56 85 GLU A O 1
ATOM 680 N N . GLN A 1 86 ? 13.163 -6.288 -7.038 1.00 87.56 86 GLN A N 1
ATOM 681 C CA . GLN A 1 86 ? 13.532 -6.700 -8.389 1.00 87.56 86 GLN A CA 1
ATOM 682 C C . GLN A 1 86 ? 12.294 -7.087 -9.219 1.00 87.56 86 GLN A C 1
ATOM 684 O O . GLN A 1 86 ? 12.210 -6.761 -10.405 1.00 87.56 86 GLN A O 1
ATOM 689 N N . ARG A 1 87 ? 11.290 -7.727 -8.603 1.00 89.75 87 ARG A N 1
ATOM 690 C CA . ARG A 1 87 ? 10.003 -8.032 -9.258 1.00 89.75 87 ARG A CA 1
ATOM 691 C C . ARG A 1 87 ? 9.251 -6.758 -9.647 1.00 89.75 87 ARG A C 1
ATOM 693 O O . ARG A 1 87 ? 8.790 -6.640 -10.784 1.00 89.75 87 ARG A O 1
ATOM 700 N N . ARG A 1 88 ? 9.194 -5.771 -8.745 1.00 92.00 88 ARG A N 1
ATOM 701 C CA . ARG A 1 88 ? 8.615 -4.441 -9.006 1.00 92.00 88 ARG A CA 1
ATOM 702 C C . ARG A 1 88 ? 9.300 -3.777 -10.195 1.00 92.00 88 ARG A C 1
ATOM 704 O O . ARG A 1 88 ? 8.619 -3.313 -11.111 1.00 92.00 88 ARG A O 1
ATOM 711 N N . GLN A 1 89 ? 10.631 -3.799 -10.224 1.00 89.56 89 GLN A N 1
ATOM 712 C CA . GLN A 1 89 ? 11.420 -3.210 -11.301 1.00 89.56 89 GLN A CA 1
ATOM 713 C C . GLN A 1 89 ? 11.129 -3.863 -12.659 1.00 89.56 89 GLN A C 1
ATOM 715 O O . GLN A 1 89 ? 10.863 -3.157 -13.632 1.00 89.56 89 GLN A O 1
ATOM 720 N N . ASN A 1 90 ? 11.052 -5.195 -12.720 1.00 87.94 90 ASN A N 1
ATOM 721 C CA . ASN A 1 90 ? 10.716 -5.920 -13.950 1.00 87.94 90 ASN A CA 1
ATOM 722 C C . ASN A 1 90 ? 9.337 -5.520 -14.512 1.00 87.94 90 ASN A C 1
ATOM 724 O O . ASN A 1 90 ? 9.180 -5.312 -15.721 1.00 87.94 90 ASN A O 1
ATOM 728 N N . ILE A 1 91 ? 8.327 -5.379 -13.642 1.00 88.44 91 ILE A N 1
ATOM 729 C CA . ILE A 1 91 ? 6.978 -4.938 -14.035 1.00 88.44 91 ILE A CA 1
ATOM 730 C C . ILE A 1 91 ? 7.020 -3.494 -14.554 1.00 88.44 91 ILE A C 1
ATOM 732 O O . ILE A 1 91 ? 6.429 -3.188 -15.596 1.00 88.44 91 ILE A O 1
ATOM 736 N N . ILE A 1 92 ? 7.733 -2.604 -13.857 1.00 88.69 92 ILE A N 1
ATOM 737 C CA . ILE A 1 92 ? 7.884 -1.194 -14.241 1.00 88.69 92 ILE A CA 1
ATOM 738 C C . ILE A 1 92 ? 8.577 -1.079 -15.601 1.00 88.69 92 ILE A C 1
ATOM 740 O O . ILE A 1 92 ? 8.107 -0.335 -16.462 1.00 88.69 92 ILE A O 1
ATOM 744 N N . GLU A 1 93 ? 9.644 -1.837 -15.837 1.00 86.25 93 GLU A N 1
ATOM 745 C CA . GLU A 1 93 ? 10.362 -1.862 -17.111 1.00 86.25 93 GLU A CA 1
ATOM 746 C C . GLU A 1 93 ? 9.496 -2.379 -18.256 1.00 86.25 93 GLU A C 1
ATOM 748 O O . GLU A 1 93 ? 9.480 -1.786 -19.338 1.00 86.25 93 GLU A O 1
ATOM 753 N N . LYS A 1 94 ? 8.714 -3.440 -18.034 1.00 84.50 94 LYS A N 1
ATOM 754 C CA . LYS A 1 94 ? 7.795 -3.950 -19.060 1.00 84.50 94 LYS A CA 1
ATOM 755 C C . LYS A 1 94 ? 6.706 -2.935 -19.395 1.00 84.50 94 LYS A C 1
ATOM 757 O O . LYS A 1 94 ? 6.405 -2.718 -20.569 1.00 84.50 94 LYS A O 1
ATOM 762 N N . ARG A 1 95 ? 6.173 -2.243 -18.385 1.00 82.06 95 ARG A N 1
ATOM 763 C CA . ARG A 1 95 ? 5.214 -1.146 -18.578 1.00 82.06 95 ARG A CA 1
ATOM 764 C C . ARG A 1 95 ? 5.851 0.024 -19.326 1.00 82.06 95 ARG A C 1
ATOM 766 O O . ARG A 1 95 ? 5.235 0.574 -20.233 1.00 82.06 95 ARG A O 1
ATOM 773 N N . ARG A 1 96 ? 7.106 0.353 -19.010 1.00 77.62 96 ARG A N 1
ATOM 774 C CA . ARG A 1 96 ? 7.905 1.352 -19.725 1.00 77.62 96 ARG A CA 1
ATOM 775 C C . ARG A 1 96 ? 8.074 0.975 -21.198 1.00 77.62 96 ARG A C 1
ATOM 777 O O . ARG A 1 96 ? 7.843 1.844 -22.031 1.00 77.62 96 ARG A O 1
ATOM 784 N N . LYS A 1 97 ? 8.421 -0.270 -21.531 1.00 71.88 97 LYS A N 1
ATOM 785 C CA . LYS A 1 97 ? 8.635 -0.729 -22.921 1.00 71.88 97 LYS A CA 1
ATOM 786 C C . LYS A 1 97 ? 7.389 -0.631 -23.811 1.00 71.88 97 LYS A C 1
ATOM 788 O O . LYS A 1 97 ? 7.527 -0.545 -25.023 1.00 71.88 97 LYS A O 1
ATOM 793 N N . ARG A 1 98 ? 6.183 -0.632 -23.229 1.00 63.44 98 ARG A N 1
ATOM 794 C CA . ARG A 1 98 ? 4.917 -0.500 -23.972 1.00 63.44 98 ARG A CA 1
ATOM 795 C C . ARG A 1 98 ? 4.594 0.943 -24.388 1.00 63.44 98 ARG A C 1
ATOM 797 O O . ARG A 1 98 ? 3.772 1.149 -25.275 1.00 63.44 98 ARG A O 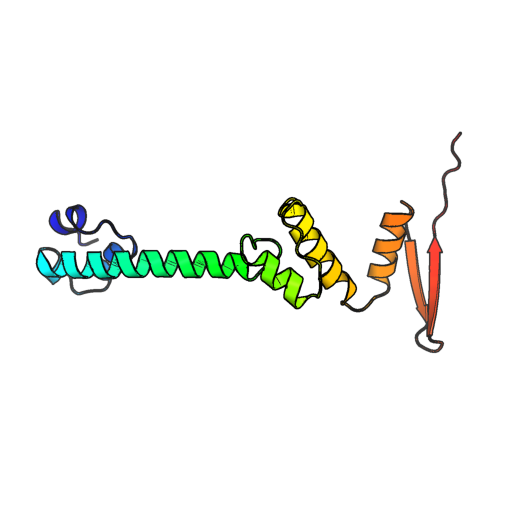1
ATOM 804 N N . ASN A 1 99 ? 5.203 1.939 -23.752 1.00 64.19 99 ASN A N 1
ATOM 805 C CA . ASN A 1 99 ? 4.992 3.339 -24.116 1.00 64.19 99 ASN A CA 1
ATOM 806 C C . ASN A 1 99 ? 5.686 3.646 -25.455 1.00 64.19 99 ASN A C 1
ATOM 808 O O . ASN A 1 99 ? 6.740 3.082 -25.742 1.00 64.19 99 ASN A O 1
ATOM 812 N N . ALA A 1 100 ? 5.121 4.566 -26.243 1.00 65.44 100 ALA A N 1
ATOM 813 C CA . ALA A 1 100 ? 5.704 4.992 -27.514 1.00 65.44 100 ALA A CA 1
ATOM 814 C C . ALA A 1 100 ? 7.167 5.449 -27.341 1.00 65.44 100 ALA A C 1
ATOM 816 O O . ALA A 1 100 ? 7.490 6.167 -26.387 1.00 65.44 100 ALA A O 1
ATOM 817 N N . MET A 1 101 ? 8.045 5.022 -28.254 1.00 69.69 101 MET A N 1
ATOM 818 C CA . MET A 1 101 ? 9.410 5.542 -28.334 1.00 69.69 101 MET A CA 1
ATOM 819 C C . MET A 1 101 ? 9.361 6.931 -28.967 1.00 69.69 101 MET A C 1
ATOM 821 O O . MET A 1 101 ? 9.051 7.048 -30.146 1.00 69.69 101 MET A O 1
ATOM 825 N N . ASN A 1 102 ? 9.620 7.965 -28.170 1.00 79.06 102 ASN A N 1
ATOM 826 C CA . ASN A 1 102 ? 9.825 9.332 -28.644 1.00 79.06 102 ASN A CA 1
ATOM 827 C C . ASN A 1 102 ? 11.342 9.626 -28.732 1.00 79.06 102 ASN A C 1
ATOM 829 O O . ASN A 1 102 ? 12.119 8.916 -28.080 1.00 79.06 102 ASN A O 1
ATOM 833 N N . PRO A 1 103 ? 11.778 10.658 -29.484 1.00 80.25 103 PRO A N 1
ATOM 834 C CA . PRO A 1 103 ? 13.201 10.960 -29.668 1.00 80.25 103 PRO A CA 1
ATOM 835 C C . PRO A 1 103 ? 13.964 11.065 -28.344 1.00 80.25 103 PRO A C 1
ATOM 837 O O . PRO A 1 103 ? 14.951 10.365 -28.147 1.00 80.25 103 PRO A O 1
ATOM 840 N N . ALA A 1 104 ? 13.433 11.841 -27.392 1.00 80.75 104 ALA A N 1
ATOM 841 C CA . ALA A 1 104 ? 14.052 12.080 -26.085 1.00 80.75 104 ALA A CA 1
ATOM 842 C C . ALA A 1 104 ? 14.289 10.796 -25.274 1.00 80.75 104 ALA A C 1
ATOM 844 O O . ALA A 1 104 ? 15.247 10.677 -24.516 1.00 80.75 104 ALA A O 1
ATOM 845 N N . ARG A 1 105 ? 13.421 9.795 -25.427 1.00 77.12 105 ARG A N 1
ATOM 846 C CA . ARG A 1 105 ? 13.588 8.517 -24.739 1.00 77.12 105 ARG A CA 1
ATOM 847 C C . ARG A 1 105 ? 14.602 7.619 -25.417 1.00 77.12 105 ARG A C 1
ATOM 849 O O . ARG A 1 105 ? 15.276 6.851 -24.739 1.00 77.12 105 ARG A O 1
ATOM 856 N N . ILE A 1 106 ? 14.692 7.681 -26.741 1.00 81.12 106 ILE A N 1
ATOM 857 C CA . ILE A 1 106 ? 15.753 6.980 -27.458 1.00 81.12 106 ILE A CA 1
ATOM 858 C C . ILE A 1 106 ? 17.107 7.618 -27.081 1.00 81.12 106 ILE A C 1
ATOM 860 O O . ILE A 1 106 ? 18.058 6.878 -26.845 1.00 81.12 106 ILE A O 1
ATOM 864 N N . GLU A 1 107 ? 17.179 8.945 -26.905 1.00 83.75 107 GLU A N 1
ATOM 865 C CA . GLU A 1 107 ? 18.366 9.639 -26.373 1.00 83.75 107 GLU A CA 1
ATOM 866 C C . GLU A 1 107 ? 18.738 9.122 -24.978 1.00 83.75 107 GLU A C 1
ATOM 868 O O . GLU A 1 107 ? 19.871 8.692 -24.780 1.00 83.75 107 GLU A O 1
ATOM 873 N N . GLU A 1 108 ? 17.784 9.074 -24.037 1.00 83.06 108 GLU A N 1
ATOM 874 C CA . GLU A 1 108 ? 18.006 8.570 -22.671 1.00 83.06 108 GLU A CA 1
ATOM 875 C C . GLU A 1 108 ? 18.517 7.119 -22.664 1.00 83.06 108 GLU A C 1
ATOM 877 O O . GLU A 1 108 ? 19.475 6.797 -21.962 1.00 83.06 108 GLU A O 1
ATOM 882 N N . ILE A 1 109 ? 17.910 6.236 -23.469 1.00 82.38 109 ILE A N 1
ATOM 883 C CA . ILE A 1 109 ? 18.306 4.822 -23.552 1.00 82.38 109 ILE A CA 1
ATOM 884 C C . ILE A 1 109 ? 19.730 4.689 -24.091 1.00 82.38 109 ILE A C 1
ATOM 886 O O . ILE A 1 109 ? 20.534 3.957 -23.516 1.00 82.38 109 ILE A O 1
ATOM 890 N N . ILE A 1 110 ? 20.049 5.375 -25.192 1.00 83.06 110 ILE A N 1
ATOM 891 C CA . ILE A 1 110 ? 21.374 5.274 -25.809 1.00 83.06 110 ILE A CA 1
ATOM 892 C C . ILE A 1 110 ? 22.417 5.917 -24.895 1.00 83.06 110 ILE A C 1
ATOM 894 O O . ILE A 1 110 ? 23.462 5.313 -24.683 1.00 83.06 110 ILE A O 1
ATOM 898 N N . SER A 1 111 ? 22.112 7.060 -24.277 1.00 85.06 111 SER A N 1
ATOM 899 C CA . SER A 1 111 ? 23.003 7.720 -23.319 1.00 85.06 111 SER A CA 1
ATOM 900 C C . SER A 1 111 ? 23.298 6.832 -22.107 1.00 85.06 111 SER A C 1
ATOM 902 O O . SER A 1 111 ? 24.457 6.681 -21.726 1.00 85.06 111 SER A O 1
ATOM 904 N N . ALA A 1 112 ? 22.289 6.146 -21.559 1.00 83.06 112 ALA A N 1
ATOM 905 C CA . ALA A 1 112 ? 22.486 5.186 -20.474 1.00 83.06 112 ALA A CA 1
ATOM 906 C C . ALA A 1 112 ? 23.335 3.968 -20.892 1.00 83.06 112 ALA A C 1
ATOM 908 O O . ALA A 1 112 ? 24.049 3.407 -20.062 1.00 83.06 112 ALA A O 1
ATOM 909 N N . MET A 1 113 ? 23.272 3.550 -22.163 1.00 81.44 113 MET A N 1
ATOM 910 C CA . MET A 1 113 ? 24.061 2.430 -22.689 1.00 81.44 113 MET A CA 1
ATOM 911 C C . MET A 1 113 ? 25.505 2.812 -23.032 1.00 81.44 113 MET A C 1
ATOM 913 O O . MET A 1 113 ? 26.405 2.001 -22.828 1.00 81.44 113 MET A O 1
ATOM 917 N N . THR A 1 114 ? 25.732 4.005 -23.591 1.00 79.81 114 THR A N 1
ATOM 918 C CA . THR A 1 114 ? 27.051 4.439 -24.081 1.00 79.81 114 THR A CA 1
ATOM 919 C C . THR A 1 114 ? 27.800 5.340 -23.102 1.00 79.81 114 THR A C 1
ATOM 921 O O . THR A 1 114 ? 29.003 5.524 -23.263 1.00 79.81 114 THR A O 1
ATOM 924 N N . GLY A 1 115 ? 27.125 5.902 -22.094 1.00 78.44 115 GLY A N 1
ATOM 925 C CA . GLY A 1 115 ? 27.704 6.854 -21.141 1.00 78.44 115 GLY A CA 1
ATOM 926 C C . GLY A 1 115 ? 28.057 8.213 -21.755 1.00 78.44 115 GLY A C 1
ATOM 927 O O . GLY A 1 115 ? 28.805 8.981 -21.155 1.00 78.44 115 GLY A O 1
ATOM 928 N N . THR A 1 116 ? 27.558 8.504 -22.958 1.00 80.25 116 THR A N 1
ATOM 929 C CA . THR A 1 116 ? 27.844 9.730 -23.718 1.00 80.25 116 THR A CA 1
ATOM 930 C C . THR A 1 116 ? 26.584 10.563 -23.890 1.00 80.25 116 THR A C 1
ATOM 932 O O . THR A 1 116 ? 25.475 10.034 -23.816 1.00 80.25 116 THR A O 1
ATOM 935 N N . ASP A 1 117 ? 26.742 11.853 -24.177 1.00 80.12 117 ASP A N 1
ATOM 936 C CA . ASP A 1 117 ? 25.607 12.697 -24.543 1.00 80.12 117 ASP A CA 1
ATOM 937 C C . ASP A 1 117 ? 25.130 12.354 -25.968 1.00 80.12 117 ASP A C 1
ATOM 939 O O . ASP A 1 117 ? 25.939 12.179 -26.896 1.00 80.12 117 ASP A O 1
ATOM 943 N N . VAL A 1 118 ? 23.816 12.183 -26.123 1.00 83.75 118 VAL A N 1
ATOM 944 C CA . VAL A 1 118 ? 23.170 11.683 -27.346 1.00 83.75 118 VAL A CA 1
ATOM 945 C C . VAL A 1 118 ? 22.074 12.645 -27.765 1.00 83.75 118 VAL A C 1
ATOM 947 O O . VAL A 1 118 ? 21.205 12.976 -26.968 1.00 83.75 118 VAL A O 1
ATOM 950 N N . ARG A 1 119 ? 22.080 13.027 -29.045 1.00 84.38 119 ARG A N 1
ATOM 951 C CA . ARG A 1 119 ? 21.028 13.837 -29.667 1.00 84.38 119 ARG A CA 1
ATOM 952 C C . ARG A 1 119 ? 20.367 13.073 -30.811 1.00 84.38 119 ARG A C 1
ATOM 954 O O . ARG A 1 119 ? 21.061 12.460 -31.624 1.00 84.38 119 ARG A O 1
ATOM 961 N N . ILE A 1 120 ? 19.044 13.149 -30.916 1.00 83.50 120 ILE A N 1
ATOM 962 C CA . ILE A 1 120 ? 18.236 12.505 -31.950 1.00 83.50 120 ILE A CA 1
ATOM 963 C C . ILE A 1 120 ? 17.373 13.534 -32.668 1.00 83.50 120 ILE A C 1
ATOM 965 O O . ILE A 1 120 ? 16.563 14.229 -32.061 1.00 83.50 120 ILE A O 1
ATOM 969 N N . ASP A 1 121 ? 17.499 13.564 -33.993 1.00 84.25 121 ASP A N 1
ATOM 970 C CA . ASP A 1 121 ? 16.638 14.361 -34.864 1.00 84.25 121 ASP A CA 1
ATOM 971 C C . ASP A 1 121 ? 15.737 13.426 -35.698 1.00 84.25 121 ASP A C 1
ATOM 973 O O . ASP A 1 121 ? 16.213 12.550 -36.430 1.00 84.25 121 ASP A O 1
ATOM 977 N N . GLU A 1 122 ? 14.416 13.603 -35.592 1.00 80.25 122 GLU A N 1
ATOM 978 C CA . GLU A 1 122 ? 13.410 12.834 -36.341 1.00 80.25 122 GLU A CA 1
ATOM 979 C C . GLU A 1 122 ? 12.985 13.540 -37.639 1.00 80.25 122 GLU A C 1
ATOM 981 O O . GLU A 1 122 ? 12.578 14.702 -37.646 1.00 80.25 122 GLU A O 1
ATOM 986 N N . TYR A 1 123 ? 13.006 12.805 -38.756 1.00 83.12 123 TYR A N 1
ATOM 987 C CA . TYR A 1 123 ? 12.549 13.263 -40.069 1.00 83.12 123 TYR A CA 1
ATOM 988 C C . TYR A 1 123 ? 11.225 12.581 -40.453 1.00 83.12 123 TYR A C 1
ATOM 990 O O . TYR A 1 123 ? 11.200 11.578 -41.179 1.00 83.12 123 TYR A O 1
ATOM 998 N N . TYR A 1 124 ? 10.110 13.171 -40.013 1.00 74.69 124 TYR A N 1
ATOM 999 C CA . TYR A 1 124 ? 8.749 12.631 -40.172 1.00 74.69 124 TYR A CA 1
ATOM 1000 C C . TYR A 1 124 ? 8.359 12.296 -41.620 1.00 74.69 124 TYR A C 1
ATOM 1002 O O . TYR A 1 124 ? 7.713 11.287 -41.873 1.00 74.69 124 TYR A O 1
ATOM 1010 N N . GLY A 1 125 ? 8.796 13.093 -42.601 1.00 74.44 125 GLY A N 1
ATOM 1011 C CA . GLY A 1 125 ? 8.429 12.885 -44.009 1.00 74.44 125 GLY A CA 1
ATOM 1012 C C . GLY A 1 125 ? 9.053 11.649 -44.671 1.00 74.44 125 GLY A C 1
ATOM 1013 O O . GLY A 1 125 ? 8.626 11.265 -45.756 1.00 74.44 125 GLY A O 1
ATOM 1014 N N . LYS A 1 126 ? 10.077 11.033 -44.062 1.00 75.25 126 LYS A N 1
ATOM 1015 C CA . LYS A 1 126 ? 10.802 9.883 -44.636 1.00 75.25 126 LYS A CA 1
ATOM 1016 C C . LYS A 1 126 ? 10.849 8.660 -43.714 1.00 75.25 126 LYS A C 1
ATOM 1018 O O . LYS A 1 126 ? 11.506 7.690 -44.085 1.00 75.25 126 LYS A O 1
ATOM 1023 N N . ASN A 1 127 ? 10.193 8.695 -42.547 1.00 74.56 127 ASN A N 1
ATOM 1024 C CA . ASN A 1 127 ? 10.309 7.673 -41.493 1.00 74.56 127 ASN A CA 1
ATOM 1025 C C . ASN A 1 127 ? 11.774 7.338 -41.155 1.00 74.56 127 ASN A C 1
ATOM 1027 O O . ASN A 1 127 ? 12.156 6.174 -41.043 1.00 74.56 127 ASN A O 1
ATOM 1031 N N . ARG A 1 128 ? 12.622 8.367 -41.061 1.00 81.38 128 ARG A N 1
ATOM 1032 C CA . ARG A 1 128 ? 14.042 8.234 -40.711 1.00 81.38 128 ARG A CA 1
ATOM 1033 C C . ARG A 1 128 ? 14.338 9.098 -39.500 1.00 81.38 128 ARG A C 1
ATOM 1035 O O . ARG A 1 128 ? 13.754 10.165 -39.354 1.00 81.38 128 ARG A O 1
ATOM 1042 N N . PHE A 1 129 ? 15.284 8.669 -38.686 1.00 82.81 129 PHE A N 1
ATOM 1043 C CA . PHE A 1 129 ? 15.842 9.463 -37.600 1.00 82.81 129 PHE A CA 1
ATOM 1044 C C . PHE A 1 129 ? 17.367 9.403 -37.687 1.00 82.81 129 PHE A C 1
ATOM 1046 O O . PHE A 1 129 ? 17.926 8.408 -38.156 1.00 82.81 129 PHE A O 1
ATOM 1053 N N . ALA A 1 130 ? 18.029 10.486 -37.299 1.00 85.19 130 ALA A N 1
ATOM 1054 C CA . ALA A 1 130 ? 19.478 10.555 -37.184 1.00 85.19 130 ALA A CA 1
ATOM 1055 C C . ALA A 1 130 ? 19.860 10.543 -35.705 1.00 85.19 130 ALA A C 1
ATOM 1057 O O . ALA A 1 130 ? 19.240 11.236 -34.902 1.00 85.19 130 ALA A O 1
ATOM 1058 N N . ILE A 1 131 ? 20.872 9.746 -35.361 1.00 84.81 131 ILE A N 1
ATOM 1059 C CA . ILE A 1 131 ? 21.445 9.691 -34.016 1.00 84.81 131 ILE A CA 1
ATOM 1060 C C . ILE A 1 131 ? 22.832 10.317 -34.085 1.00 84.81 131 ILE A C 1
ATOM 1062 O O . ILE A 1 131 ? 23.679 9.872 -34.862 1.00 84.81 131 ILE A O 1
ATOM 1066 N N . TYR A 1 132 ? 23.065 11.319 -33.247 1.00 85.81 132 TYR A N 1
ATOM 1067 C CA . TYR A 1 132 ? 24.352 11.972 -33.081 1.00 85.81 132 TYR A CA 1
ATOM 1068 C C . TYR A 1 132 ? 24.932 11.565 -31.730 1.00 85.81 132 TYR A C 1
ATOM 1070 O O . TYR A 1 132 ? 24.398 11.909 -30.676 1.00 85.81 132 TYR A O 1
ATOM 1078 N N . LEU A 1 133 ? 26.025 10.808 -31.779 1.00 82.25 133 LEU A N 1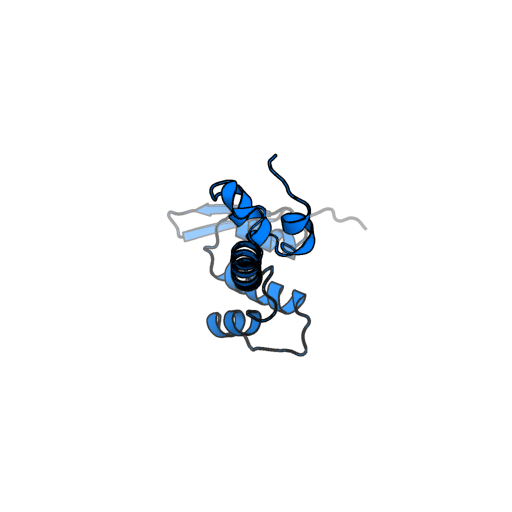
ATOM 1079 C CA . LEU A 1 133 ? 26.806 10.438 -30.605 1.00 82.25 133 LEU A CA 1
ATOM 1080 C C . LEU A 1 133 ? 27.970 11.411 -30.479 1.00 82.25 133 LEU A C 1
ATOM 1082 O O . LEU A 1 133 ? 28.803 11.508 -31.385 1.00 82.25 133 LEU A O 1
ATOM 1086 N N . SER A 1 134 ? 28.060 12.102 -29.350 1.00 77.94 134 SER A N 1
ATOM 1087 C CA . SER A 1 134 ? 29.256 12.872 -29.023 1.00 77.94 134 SER A CA 1
ATOM 1088 C C . SER A 1 134 ? 30.330 11.936 -28.450 1.00 77.94 134 SER A C 1
ATOM 1090 O O . SER A 1 134 ? 30.432 11.693 -27.255 1.00 77.94 134 SER A O 1
ATOM 1092 N N . SER A 1 135 ? 31.132 11.344 -29.331 1.00 65.44 135 SER A N 1
ATOM 1093 C CA . SER A 1 135 ? 32.435 10.759 -28.971 1.00 65.44 135 SER A CA 1
ATOM 1094 C C . SER A 1 135 ? 33.447 11.928 -28.868 1.00 65.44 135 SER A C 1
ATOM 1096 O O . SER A 1 135 ? 33.421 12.758 -29.773 1.00 65.44 135 SER A O 1
ATOM 1098 N N . ILE A 1 136 ? 34.383 12.129 -27.922 1.00 55.28 136 ILE A N 1
ATOM 1099 C CA . ILE A 1 136 ? 35.125 11.339 -26.905 1.00 55.28 136 ILE A CA 1
ATOM 1100 C C . ILE A 1 136 ? 35.993 12.379 -26.091 1.00 55.28 136 ILE A C 1
ATOM 1102 O O . ILE A 1 136 ? 36.184 13.495 -26.585 1.00 55.28 136 ILE A O 1
ATOM 1106 N N . PRO A 1 137 ? 36.649 12.046 -24.951 1.00 46.09 137 PRO A N 1
ATOM 1107 C CA . PRO A 1 137 ? 38.090 12.347 -24.863 1.00 46.09 137 PRO A CA 1
ATOM 1108 C C . PRO A 1 137 ? 38.935 11.076 -24.767 1.00 46.09 137 PRO A C 1
ATOM 1110 O O . PRO A 1 137 ? 38.781 10.250 -23.869 1.00 46.09 137 PRO A O 1
ATOM 1113 N N . THR A 1 138 ? 39.832 10.935 -25.741 1.00 58.38 138 THR A N 1
ATOM 1114 C CA . THR A 1 138 ? 40.808 9.867 -25.869 1.00 58.38 138 THR A CA 1
ATOM 1115 C C . THR A 1 138 ? 41.921 10.277 -24.921 1.00 58.38 138 THR A C 1
ATOM 1117 O O . THR A 1 138 ? 42.809 11.039 -25.292 1.00 58.38 138 THR A O 1
ATOM 1120 N N . GLY A 1 139 ? 41.807 9.887 -23.657 1.00 47.75 139 GLY A N 1
ATOM 1121 C CA . GLY A 1 139 ? 42.808 10.143 -22.629 1.00 47.75 139 GLY A CA 1
ATOM 1122 C C . GLY A 1 139 ? 43.448 8.830 -22.212 1.00 47.75 139 GLY A C 1
ATOM 1123 O O . GLY A 1 139 ? 42.742 7.958 -21.725 1.00 47.75 139 GLY A O 1
ATOM 1124 N N . ARG A 1 140 ? 44.751 8.718 -22.486 1.00 34.47 140 ARG A N 1
ATOM 1125 C CA . ARG A 1 140 ? 45.698 7.667 -22.075 1.00 34.47 140 ARG A CA 1
ATOM 1126 C C . ARG A 1 140 ? 45.441 7.031 -20.712 1.00 34.47 140 ARG A C 1
ATOM 1128 O O . ARG A 1 140 ? 45.168 7.798 -19.765 1.00 34.47 140 ARG A O 1
#

Radius of gyration: 28.39 Å; chains: 1; bounding box: 72×37×76 Å

Sequence (140 aa):
MYSTELMEQILTSEIGQQIIQRVTNKYGNSYVGLWLFQVIGMSNDEVKSMVDDFKKQALPQTATWSLSLWEQSMGLPINESVSLEQRRQNIIEKRRKRNAMNPARIEEIISAMTGTDVRIDEYYGKNRFAIYLSSIPTGR

Foldseek 3Di:
DDADPLLVVQAPAPQLVVVCVVDDSPCRPPNVSSNVSNVVRVVVSVVVVVVVLVVLCVALQRNDPCLVVLCVVLVHDDDPVDDSNVSSVVSVVSVVVPDDDDQVVVQVVVCVVPVFRKGKDDDVVPRDIDIDTDDDPPDD

pLDDT: mean 84.54, std 9.89, range [34.47, 94.56]

Secondary structure (DSSP, 8-state):
----HHHHHH--SHHHHHHHHHS-GGGTT-HHHHHHHHHHHHHHHHHHHHHHHHHHHTSTTT-STTHHHHHHHTT----TTS-HHHHHHHHHHHHHHHS---HHHHHHHHHHHHSS-EEEEEEGGGTEEEEEE-------